Protein AF-A0A3A5KXI7-F1 (afdb_monomer_lite)

Structure (mmCIF, N/CA/C/O backbone):
data_AF-A0A3A5KXI7-F1
#
_entry.id   AF-A0A3A5KXI7-F1
#
loop_
_atom_site.group_PDB
_atom_site.id
_atom_site.type_symbol
_atom_site.label_atom_id
_atom_site.label_alt_id
_atom_site.label_comp_id
_atom_site.label_asym_id
_atom_site.label_entity_id
_atom_site.label_seq_id
_atom_site.pdbx_PDB_ins_code
_atom_site.Cartn_x
_atom_site.Cartn_y
_atom_site.Cartn_z
_atom_site.occupancy
_atom_site.B_iso_or_equiv
_atom_site.auth_seq_id
_atom_site.auth_comp_id
_atom_site.auth_asym_id
_atom_site.auth_atom_id
_atom_site.pdbx_PDB_model_num
ATOM 1 N N . MET A 1 1 ? -24.994 6.229 17.709 1.00 71.69 1 MET A N 1
ATOM 2 C CA . MET A 1 1 ? -23.618 6.216 17.166 1.00 71.69 1 MET A CA 1
ATOM 3 C C . MET A 1 1 ? -23.700 5.652 15.756 1.00 71.69 1 MET A C 1
ATOM 5 O O . MET A 1 1 ? -24.399 4.658 15.591 1.00 71.69 1 MET A O 1
ATOM 9 N N . SER A 1 2 ? -23.120 6.313 14.750 1.00 87.88 2 SER A N 1
ATOM 10 C CA . SER A 1 2 ? -23.167 5.804 13.368 1.00 87.88 2 SER A CA 1
ATOM 11 C C . SER A 1 2 ? -22.316 4.539 13.237 1.00 87.88 2 SER A C 1
ATOM 13 O O . SER A 1 2 ? -21.349 4.369 13.982 1.00 87.88 2 SER A O 1
ATOM 15 N N . ARG A 1 3 ? -22.682 3.644 12.315 1.00 93.12 3 ARG A N 1
ATOM 16 C CA . ARG A 1 3 ? -21.901 2.436 12.030 1.00 93.12 3 ARG A CA 1
ATOM 17 C C . ARG A 1 3 ? -20.549 2.847 11.416 1.00 93.12 3 ARG A C 1
ATOM 19 O O . ARG A 1 3 ? -20.573 3.617 10.458 1.00 93.12 3 ARG A O 1
ATOM 26 N N . PRO A 1 4 ? -19.410 2.322 11.903 1.00 94.56 4 PRO A N 1
ATOM 27 C CA . PRO A 1 4 ? -18.108 2.547 11.277 1.00 94.56 4 PRO A CA 1
ATOM 28 C C . PRO A 1 4 ? -18.081 2.100 9.811 1.00 94.56 4 PRO A C 1
ATOM 30 O O . PRO A 1 4 ? -18.693 1.083 9.452 1.00 94.56 4 PRO A O 1
ATOM 33 N N . ASP A 1 5 ? -17.346 2.838 8.986 1.00 93.75 5 ASP A N 1
ATOM 34 C CA . ASP A 1 5 ? -17.095 2.531 7.582 1.00 93.75 5 ASP A CA 1
ATOM 35 C C . ASP A 1 5 ? -15.641 2.077 7.404 1.00 93.75 5 ASP A C 1
ATOM 37 O O . ASP A 1 5 ? -14.698 2.740 7.827 1.00 93.75 5 ASP A O 1
ATOM 41 N N . LYS A 1 6 ? -15.453 0.925 6.757 1.00 90.25 6 LYS A N 1
ATOM 42 C CA . LYS A 1 6 ? -14.125 0.369 6.478 1.00 90.25 6 LYS A CA 1
ATOM 43 C C . LYS A 1 6 ? -13.335 1.180 5.447 1.00 90.25 6 LYS A C 1
ATOM 45 O O . LYS A 1 6 ? -12.129 0.985 5.357 1.00 90.25 6 LYS A O 1
ATOM 50 N N . HIS A 1 7 ? -14.005 2.024 4.663 1.00 91.62 7 HIS A N 1
ATOM 51 C CA . HIS A 1 7 ? -13.375 2.903 3.679 1.00 91.62 7 HIS A CA 1
ATOM 52 C C . HIS A 1 7 ? -12.990 4.269 4.269 1.00 91.62 7 HIS A C 1
ATOM 54 O O . HIS A 1 7 ? -12.163 4.959 3.689 1.00 91.62 7 HIS A O 1
ATOM 60 N N . GLU A 1 8 ? -13.501 4.613 5.458 1.00 94.44 8 GLU A N 1
ATOM 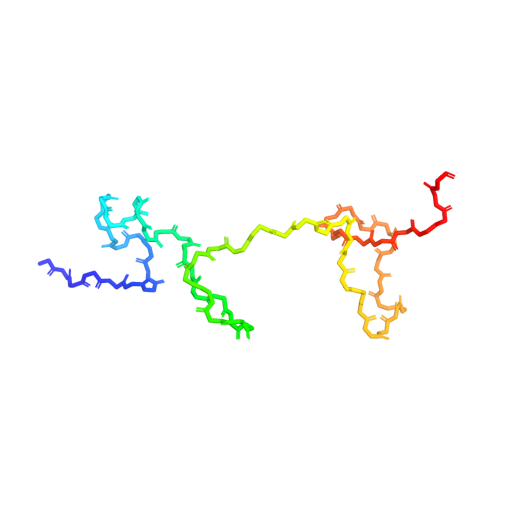61 C CA . GLU A 1 8 ? -13.202 5.864 6.162 1.00 94.44 8 GLU A CA 1
ATOM 62 C C . GLU A 1 8 ? -12.474 5.565 7.480 1.00 94.44 8 GLU A C 1
ATOM 64 O O . GLU A 1 8 ? -13.094 5.356 8.528 1.00 94.44 8 GLU A O 1
ATOM 69 N N . LEU A 1 9 ? -11.135 5.543 7.439 1.00 93.94 9 LEU A N 1
ATOM 70 C CA . LEU A 1 9 ? -10.285 5.112 8.564 1.00 93.94 9 LEU A CA 1
ATOM 71 C C . LEU A 1 9 ? -10.560 5.867 9.873 1.00 93.94 9 LEU A C 1
ATOM 73 O O . LEU A 1 9 ? -10.468 5.281 10.951 1.00 93.94 9 LEU A O 1
ATOM 77 N N . SER A 1 10 ? -10.936 7.146 9.784 1.00 94.81 10 SER A N 1
ATOM 78 C CA . SER A 1 10 ? -11.264 8.005 10.931 1.00 94.81 10 SER A CA 1
ATOM 79 C C . SER A 1 10 ? -12.494 7.540 11.718 1.00 94.81 10 SER A C 1
ATOM 81 O O . SER A 1 10 ? -12.693 7.962 12.856 1.00 94.81 10 SER A O 1
ATOM 83 N N . THR A 1 11 ? -13.312 6.658 11.139 1.00 95.88 11 THR A N 1
ATOM 84 C CA . THR A 1 11 ? -14.520 6.116 11.775 1.00 95.88 11 THR A CA 1
ATOM 85 C C . THR A 1 11 ? -14.268 4.818 12.551 1.00 95.88 11 THR A C 1
ATOM 87 O O . THR A 1 11 ? -15.155 4.351 13.270 1.00 95.88 11 THR A O 1
ATOM 90 N N . LEU A 1 12 ? -13.076 4.222 12.426 1.00 95.44 12 LEU A N 1
ATOM 91 C CA . LEU A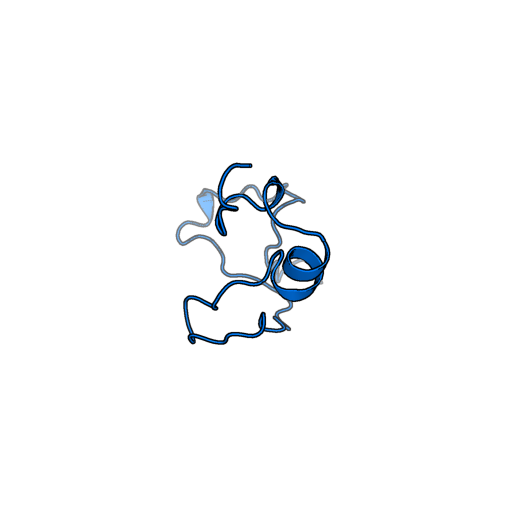 1 12 ? -12.721 2.954 13.061 1.00 95.44 12 LEU A CA 1
ATOM 92 C C . LEU A 1 12 ? -12.249 3.149 14.509 1.00 95.44 12 LEU A C 1
ATOM 94 O O . LEU A 1 12 ? -11.583 4.123 14.851 1.00 95.44 12 LEU A O 1
ATOM 98 N N . ALA A 1 13 ? -12.547 2.174 15.370 1.00 96.75 13 ALA A N 1
ATOM 99 C CA . ALA A 1 13 ? -11.982 2.122 16.716 1.00 96.75 13 ALA A CA 1
ATOM 100 C C . ALA A 1 13 ? -10.486 1.764 16.675 1.00 96.75 13 ALA A C 1
ATOM 102 O O . ALA A 1 13 ? -10.038 1.061 15.767 1.00 96.75 13 ALA A O 1
ATOM 103 N N . PHE A 1 14 ? -9.738 2.172 17.708 1.00 96.88 14 PHE A N 1
ATOM 104 C CA . PHE A 1 14 ? -8.285 1.978 17.800 1.00 96.88 14 PHE A CA 1
ATOM 105 C C . PHE A 1 14 ? -7.844 0.542 17.485 1.00 96.88 14 PHE A C 1
ATOM 107 O O . PHE A 1 14 ? -7.034 0.340 16.590 1.00 96.88 14 PHE A O 1
ATOM 114 N N . ASN A 1 15 ? -8.445 -0.460 18.136 1.00 97.88 15 ASN A N 1
ATOM 115 C CA . ASN A 1 15 ? -8.063 -1.864 17.945 1.00 97.88 15 ASN A CA 1
ATOM 116 C C . ASN A 1 15 ? -8.227 -2.334 16.491 1.00 97.88 15 ASN A C 1
ATOM 118 O O . ASN A 1 15 ? -7.387 -3.067 15.978 1.00 97.88 15 ASN A O 1
ATOM 122 N N . THR A 1 16 ? -9.295 -1.904 15.813 1.00 96.12 16 THR A N 1
ATOM 123 C CA . THR A 1 16 ? -9.524 -2.236 14.402 1.00 96.12 16 THR A CA 1
ATOM 124 C C . THR A 1 16 ? -8.492 -1.546 13.517 1.00 96.12 16 THR A C 1
ATOM 126 O O . THR A 1 16 ? -7.930 -2.177 12.623 1.00 96.12 16 THR A O 1
ATOM 129 N N . LEU A 1 17 ? -8.209 -0.268 13.786 1.00 96.19 17 LEU A N 1
ATOM 130 C CA . LEU A 1 17 ? -7.230 0.512 13.035 1.00 96.19 17 LEU A CA 1
ATOM 131 C C . LEU A 1 17 ? -5.814 -0.065 13.178 1.00 96.19 17 LEU A C 1
ATOM 133 O O . LEU A 1 17 ? -5.108 -0.165 12.183 1.00 96.19 17 LEU A O 1
ATOM 137 N N . SER A 1 18 ? -5.420 -0.519 14.370 1.00 96.19 18 SER A N 1
ATOM 138 C CA . SER A 1 18 ? -4.096 -1.112 14.609 1.00 96.19 18 SER A CA 1
ATOM 139 C C . SER A 1 18 ? -3.842 -2.402 13.824 1.00 96.19 18 SER A C 1
ATOM 141 O O . SER A 1 18 ? -2.689 -2.734 13.569 1.00 96.19 18 SER A O 1
ATOM 143 N N . VAL A 1 19 ? -4.895 -3.142 13.459 1.00 94.44 19 VAL A N 1
ATOM 144 C CA . VAL A 1 19 ? -4.776 -4.421 12.737 1.00 94.44 19 VAL A CA 1
ATOM 145 C C . VAL A 1 19 ? -5.021 -4.256 11.237 1.00 94.44 19 VAL A C 1
ATOM 147 O O . VAL A 1 19 ? -4.390 -4.935 10.427 1.00 94.44 19 VAL A O 1
ATOM 150 N N . HIS A 1 20 ? -5.943 -3.376 10.848 1.00 93.38 20 HIS A N 1
ATOM 151 C CA . HIS A 1 20 ? -6.430 -3.286 9.469 1.00 93.38 20 HIS A CA 1
ATOM 152 C C . HIS A 1 20 ? -6.115 -1.956 8.778 1.00 93.38 20 HIS A C 1
ATOM 154 O O . HIS A 1 20 ? -6.200 -1.888 7.556 1.00 93.38 20 HIS A O 1
ATOM 160 N N . GLY A 1 21 ? -5.756 -0.908 9.521 1.00 93.06 21 GLY A N 1
ATOM 161 C CA . GLY A 1 21 ? -5.437 0.400 8.955 1.00 93.06 21 GLY A CA 1
ATOM 162 C C . GLY A 1 21 ? -4.264 0.318 7.981 1.00 93.06 21 GLY A C 1
ATOM 163 O O . GLY A 1 21 ? -3.203 -0.187 8.333 1.00 93.06 21 GLY A O 1
ATOM 164 N N . GLY A 1 22 ? -4.469 0.791 6.751 1.00 90.06 22 GLY A N 1
ATOM 165 C CA . GLY A 1 22 ? -3.453 0.762 5.693 1.00 90.06 22 GLY A CA 1
ATOM 166 C C . GLY A 1 22 ? -3.193 -0.615 5.068 1.00 90.06 22 GLY A C 1
ATOM 167 O O . GLY A 1 22 ? -2.437 -0.695 4.104 1.00 90.06 22 GLY A O 1
ATOM 168 N N . ASN A 1 23 ? -3.821 -1.686 5.567 1.00 91.56 23 ASN A N 1
ATOM 169 C CA . ASN A 1 23 ? -3.757 -3.005 4.943 1.00 91.56 23 ASN A CA 1
ATOM 170 C C . ASN A 1 23 ? -4.853 -3.125 3.880 1.00 91.56 23 ASN A C 1
ATOM 172 O O . ASN A 1 23 ? -6.042 -3.012 4.180 1.00 91.56 23 ASN A O 1
ATOM 176 N N . GLU A 1 24 ? -4.454 -3.435 2.652 1.00 91.88 24 GLU A N 1
ATOM 177 C CA . GLU A 1 24 ? -5.362 -3.760 1.557 1.00 91.88 24 GLU A CA 1
ATOM 178 C C . GLU A 1 24 ? -4.955 -5.082 0.910 1.00 91.88 24 GLU A C 1
ATOM 180 O O . GLU A 1 24 ? -3.808 -5.517 1.002 1.00 91.88 24 GLU A O 1
ATOM 185 N N . ILE A 1 25 ? -5.916 -5.731 0.251 1.00 94.00 25 ILE A N 1
ATOM 186 C CA . ILE A 1 25 ? -5.627 -6.912 -0.560 1.00 94.00 25 ILE A CA 1
ATOM 187 C C . ILE A 1 25 ? -4.810 -6.451 -1.766 1.00 94.00 25 ILE A C 1
ATOM 189 O O . ILE A 1 25 ? -5.255 -5.573 -2.512 1.00 94.00 25 ILE A O 1
ATOM 193 N N . ASP A 1 26 ? -3.645 -7.061 -1.979 1.00 95.38 26 ASP A N 1
ATOM 194 C CA . ASP A 1 26 ? -2.861 -6.812 -3.185 1.00 95.38 26 ASP A CA 1
ATOM 195 C C . ASP A 1 26 ? -3.693 -7.162 -4.427 1.00 95.38 26 ASP A C 1
ATOM 197 O O . ASP A 1 26 ? -4.153 -8.295 -4.592 1.00 95.38 26 ASP A O 1
ATOM 201 N N . LYS A 1 27 ? -3.882 -6.187 -5.319 1.00 94.44 27 LYS A N 1
ATOM 202 C CA . LYS A 1 27 ? -4.778 -6.315 -6.481 1.00 94.44 27 LYS A CA 1
ATOM 203 C C . LYS A 1 27 ? -4.235 -7.261 -7.552 1.00 94.44 27 LYS A C 1
ATOM 205 O O . LYS A 1 27 ? -5.000 -7.692 -8.410 1.00 94.44 27 LYS A O 1
ATOM 210 N N . THR A 1 28 ? -2.941 -7.576 -7.507 1.00 94.50 28 THR A N 1
ATOM 211 C CA . THR A 1 28 ? -2.281 -8.425 -8.505 1.00 94.50 28 THR A CA 1
ATOM 212 C C . THR A 1 28 ? -2.347 -9.901 -8.121 1.00 94.50 28 THR A C 1
ATOM 214 O O . THR A 1 28 ? -2.717 -10.740 -8.937 1.00 94.50 28 THR A O 1
ATOM 217 N N . SER A 1 29 ? -1.991 -10.227 -6.878 1.00 95.88 29 SER A N 1
ATOM 218 C CA . SER A 1 29 ? -1.852 -11.604 -6.385 1.00 95.88 29 SER A CA 1
ATOM 219 C C . SER A 1 29 ? -2.963 -12.049 -5.434 1.00 95.88 29 SER A C 1
ATOM 221 O O . SER A 1 29 ? -3.094 -13.241 -5.166 1.00 95.88 29 SER A O 1
ATOM 223 N N . GLY A 1 30 ? -3.752 -11.117 -4.892 1.00 96.25 30 GLY A N 1
ATOM 224 C CA . GLY A 1 30 ? -4.725 -11.405 -3.838 1.00 96.25 30 GLY A CA 1
ATOM 225 C C . GLY A 1 30 ? -4.099 -11.616 -2.455 1.00 96.25 30 GLY A C 1
ATOM 226 O O . GLY A 1 30 ? -4.783 -12.083 -1.542 1.00 96.25 30 GLY A O 1
ATOM 227 N N . ALA A 1 31 ? -2.813 -11.299 -2.272 1.00 96.38 31 ALA A N 1
ATOM 228 C CA . ALA A 1 31 ? -2.160 -11.399 -0.972 1.00 96.38 31 ALA A CA 1
ATOM 229 C C . ALA A 1 31 ? -2.850 -10.497 0.067 1.00 96.38 31 ALA A C 1
ATOM 231 O O . ALA A 1 31 ? -3.086 -9.315 -0.167 1.00 96.38 31 ALA A O 1
ATOM 232 N N . ILE A 1 32 ? -3.159 -11.069 1.235 1.00 92.62 32 ILE A N 1
ATOM 233 C CA . ILE A 1 32 ? -3.800 -10.352 2.354 1.00 92.62 32 ILE A CA 1
ATOM 234 C C . ILE A 1 32 ? -2.780 -9.518 3.136 1.00 92.62 32 ILE A C 1
ATOM 236 O O . ILE A 1 32 ? -3.112 -8.479 3.698 1.00 92.62 32 ILE A O 1
ATOM 240 N N . ARG A 1 33 ? -1.536 -9.998 3.214 1.00 92.12 33 ARG A N 1
ATOM 241 C CA . ARG A 1 33 ? -0.434 -9.248 3.817 1.00 92.12 33 ARG A CA 1
ATOM 242 C C . ARG A 1 33 ? 0.182 -8.360 2.752 1.00 92.12 33 ARG A C 1
ATOM 244 O O . ARG A 1 33 ? 0.493 -8.863 1.674 1.00 92.12 33 ARG A O 1
ATOM 251 N N . THR A 1 34 ? 0.418 -7.098 3.096 1.00 93.19 34 THR A N 1
ATOM 252 C CA . THR A 1 34 ? 1.151 -6.157 2.249 1.00 93.19 34 THR A CA 1
ATOM 253 C C . THR A 1 34 ? 2.487 -6.777 1.826 1.00 93.19 34 THR A C 1
ATOM 255 O O . THR A 1 34 ? 3.290 -7.133 2.699 1.00 93.19 34 THR A O 1
ATOM 258 N N . PRO A 1 35 ? 2.728 -6.964 0.516 1.00 93.62 35 PRO A N 1
ATOM 259 C CA . PRO A 1 35 ? 3.977 -7.533 0.033 1.00 93.62 35 PRO A CA 1
ATOM 260 C C . PRO A 1 35 ? 5.178 -6.652 0.386 1.00 93.62 35 PRO A C 1
ATOM 262 O O . PRO A 1 35 ? 5.096 -5.426 0.361 1.00 93.62 35 PRO A O 1
ATOM 265 N N . ILE A 1 36 ? 6.321 -7.282 0.655 1.00 93.62 36 ILE A N 1
ATOM 266 C CA . ILE A 1 36 ? 7.594 -6.568 0.777 1.00 93.62 36 ILE A CA 1
ATOM 267 C C . ILE A 1 36 ? 8.179 -6.420 -0.629 1.00 93.62 36 ILE A C 1
ATOM 269 O O . ILE A 1 36 ? 8.638 -7.397 -1.224 1.00 93.62 36 ILE A O 1
ATOM 273 N N . VAL A 1 37 ? 8.154 -5.200 -1.166 1.00 91.50 37 VAL A N 1
ATOM 274 C CA . VAL A 1 37 ? 8.713 -4.888 -2.487 1.00 91.50 37 VAL A CA 1
ATOM 275 C C . VAL A 1 37 ? 10.209 -4.613 -2.345 1.00 91.50 37 VAL A C 1
ATOM 277 O O . VAL A 1 37 ? 10.622 -3.524 -1.966 1.00 91.50 37 VAL A O 1
ATOM 280 N N . MET A 1 38 ? 11.031 -5.612 -2.668 1.00 93.50 38 MET A N 1
ATOM 281 C CA . MET A 1 38 ? 12.502 -5.518 -2.653 1.00 93.50 38 MET A CA 1
ATOM 282 C C . MET A 1 38 ? 13.072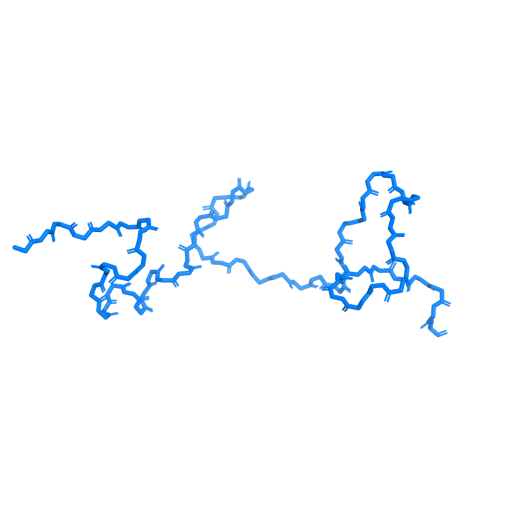 -5.018 -3.991 1.00 93.50 38 MET A C 1
ATOM 284 O O . MET A 1 38 ? 14.147 -5.438 -4.418 1.00 93.50 38 MET A O 1
ATOM 288 N N . ALA A 1 39 ? 12.329 -4.167 -4.697 1.00 86.38 39 ALA A N 1
ATOM 289 C CA . ALA A 1 39 ? 12.794 -3.581 -5.944 1.00 86.38 39 ALA A CA 1
ATOM 290 C C . ALA A 1 39 ? 13.705 -2.386 -5.641 1.00 86.38 39 ALA A C 1
ATOM 292 O O . ALA A 1 39 ? 13.399 -1.558 -4.789 1.00 86.38 39 ALA A O 1
ATOM 293 N N . ASN A 1 40 ? 14.812 -2.272 -6.369 1.00 80.94 40 ASN A N 1
ATOM 294 C CA . ASN A 1 40 ? 15.665 -1.082 -6.329 1.00 80.94 40 ASN A CA 1
ATOM 295 C C . ASN A 1 40 ? 15.178 0.014 -7.295 1.00 80.94 40 ASN A C 1
ATOM 297 O O . ASN A 1 40 ? 15.842 1.034 -7.452 1.00 80.94 40 ASN A O 1
ATOM 301 N N . SER A 1 41 ? 14.081 -0.234 -8.018 1.00 75.62 41 SER A N 1
ATOM 302 C CA . SER A 1 41 ? 13.639 0.536 -9.181 1.00 75.62 41 SER A CA 1
ATOM 303 C C . SER A 1 41 ? 12.196 0.201 -9.559 1.00 75.62 41 SER A C 1
ATOM 305 O O . SER A 1 41 ? 11.770 -0.942 -9.389 1.00 75.62 41 SER A O 1
ATOM 307 N N . TYR A 1 42 ? 11.468 1.173 -10.114 1.00 81.25 42 TYR A N 1
ATOM 308 C CA . TYR A 1 42 ? 10.065 1.037 -10.524 1.00 81.25 42 TYR A CA 1
ATOM 309 C C . TYR A 1 42 ? 9.880 1.244 -12.033 1.00 81.25 42 TYR A C 1
ATOM 311 O O . TYR A 1 42 ? 10.770 1.745 -12.723 1.00 81.25 42 TYR A O 1
ATOM 319 N N . LEU A 1 43 ? 8.729 0.797 -12.551 1.00 79.56 43 LEU A N 1
ATOM 320 C CA . LEU A 1 43 ? 8.392 0.867 -13.973 1.00 79.56 43 LEU A CA 1
ATOM 321 C C . LEU A 1 43 ? 8.345 2.326 -14.450 1.00 79.56 43 LEU A C 1
ATOM 323 O O . LEU A 1 43 ? 7.678 3.162 -13.847 1.00 79.56 43 LEU A O 1
ATOM 327 N N . LEU A 1 44 ? 9.026 2.597 -15.560 1.00 76.81 44 LEU A N 1
ATOM 328 C CA . LEU A 1 44 ? 8.993 3.889 -16.241 1.00 76.81 44 LEU A CA 1
ATOM 329 C C . LEU A 1 44 ? 7.689 4.055 -17.042 1.00 76.81 44 LEU A C 1
ATOM 331 O O . LEU A 1 44 ? 7.106 3.053 -17.470 1.00 76.81 44 LEU A O 1
ATOM 335 N N . PRO A 1 45 ? 7.231 5.296 -17.288 1.00 79.06 45 PRO A N 1
ATOM 336 C CA . PRO A 1 45 ? 6.104 5.535 -18.182 1.00 79.06 45 PRO A CA 1
ATOM 337 C C . PRO A 1 45 ? 6.378 4.974 -19.581 1.00 79.06 45 PRO A C 1
ATOM 339 O O . PRO A 1 45 ? 7.521 4.879 -20.027 1.00 79.06 45 PRO A O 1
ATOM 342 N N . HIS A 1 46 ? 5.304 4.624 -20.289 1.00 81.81 46 HIS A N 1
ATOM 343 C CA . HIS A 1 46 ? 5.397 4.124 -21.662 1.00 81.81 46 HIS A CA 1
ATOM 344 C C . HIS A 1 46 ? 6.061 5.144 -22.603 1.00 81.81 46 HIS A C 1
ATOM 346 O O . HIS A 1 46 ? 6.787 4.761 -23.518 1.00 81.81 46 HIS A O 1
ATOM 352 N N . ASP A 1 47 ? 5.808 6.436 -22.381 1.00 85.12 47 ASP A N 1
ATOM 353 C CA . ASP A 1 47 ? 6.461 7.534 -23.087 1.00 85.12 47 ASP A CA 1
ATOM 354 C C . ASP A 1 47 ? 7.477 8.227 -22.155 1.00 85.12 47 ASP A C 1
ATOM 356 O O . ASP A 1 47 ? 7.076 8.890 -21.200 1.00 85.12 47 ASP A O 1
ATOM 360 N N . PRO A 1 48 ? 8.791 8.092 -22.396 1.00 74.31 48 PRO A N 1
ATOM 361 C CA . PRO A 1 48 ? 9.818 8.705 -21.557 1.00 74.31 48 PRO A CA 1
ATOM 362 C C . PRO A 1 48 ? 9.963 10.219 -21.777 1.00 74.31 48 PRO A C 1
ATOM 364 O O . PRO A 1 48 ? 10.618 10.883 -20.977 1.00 74.31 48 PRO A O 1
ATOM 367 N N . SER A 1 49 ? 9.374 10.791 -22.836 1.00 81.31 49 SER A N 1
ATOM 368 C CA . SER A 1 49 ? 9.420 12.241 -23.083 1.00 81.31 49 SER A CA 1
ATOM 369 C C . SER A 1 49 ? 8.568 13.040 -22.095 1.00 81.31 49 SER A C 1
ATOM 371 O O . SER A 1 49 ? 8.783 14.237 -21.922 1.00 81.31 49 SER A O 1
ATOM 373 N N . THR A 1 50 ? 7.642 12.369 -21.406 1.00 81.94 50 THR A N 1
ATOM 374 C CA . THR A 1 50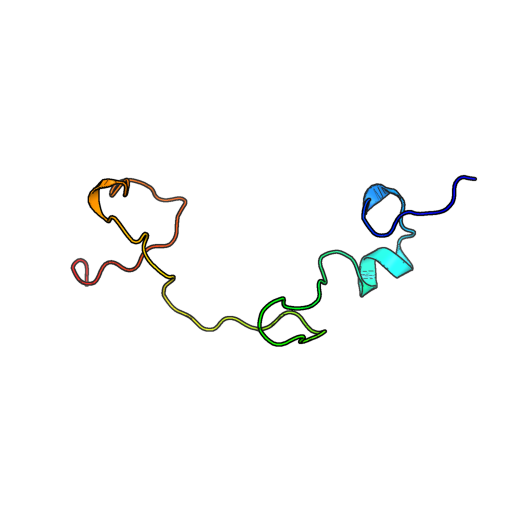 ? 6.819 12.965 -20.350 1.00 81.94 50 THR A CA 1
ATOM 375 C C . THR A 1 50 ? 7.493 12.921 -18.980 1.00 81.94 50 THR A C 1
ATOM 377 O O . THR A 1 50 ? 6.884 13.350 -18.003 1.00 81.94 50 THR A O 1
ATOM 380 N N . MET A 1 51 ? 8.702 12.359 -18.870 1.00 77.50 51 MET A N 1
ATOM 381 C CA . MET A 1 51 ? 9.431 12.340 -17.605 1.00 77.50 51 MET A CA 1
ATOM 382 C C . MET A 1 51 ? 10.058 13.699 -17.321 1.00 77.50 51 MET A C 1
ATOM 384 O O . MET A 1 51 ? 10.801 14.241 -18.142 1.00 77.50 51 MET A O 1
ATOM 388 N N . ASP A 1 52 ? 9.819 14.200 -16.114 1.00 78.12 52 ASP A N 1
ATOM 389 C CA . ASP A 1 52 ? 10.644 15.247 -15.537 1.00 78.12 52 ASP A CA 1
ATOM 390 C C . ASP A 1 52 ? 11.916 14.609 -14.964 1.00 78.12 52 ASP A C 1
ATOM 392 O O . ASP A 1 52 ? 11.907 13.962 -13.921 1.00 78.12 52 ASP A O 1
ATOM 396 N N . TRP A 1 53 ? 13.028 14.765 -15.679 1.00 72.25 53 TRP A N 1
ATOM 397 C CA . TRP A 1 53 ? 14.331 14.219 -15.283 1.00 72.25 53 TRP A CA 1
ATOM 398 C C . TRP A 1 53 ? 14.968 14.949 -14.097 1.00 72.25 53 TRP A C 1
ATOM 400 O O . TRP A 1 53 ? 16.006 14.513 -13.603 1.00 72.25 53 TRP A O 1
ATOM 410 N N . SER A 1 54 ? 14.383 16.073 -13.680 1.00 77.88 54 SER A N 1
ATOM 411 C CA . SER A 1 54 ? 14.798 16.828 -12.497 1.00 77.88 54 SER A CA 1
ATOM 412 C C . SER A 1 54 ? 13.912 16.541 -11.280 1.00 77.88 54 SER A C 1
ATOM 414 O O . SER A 1 54 ? 14.194 17.072 -10.207 1.00 77.88 54 SER A O 1
ATOM 416 N N . ASP A 1 55 ? 12.875 15.708 -11.425 1.00 74.81 55 ASP A N 1
ATOM 417 C CA . ASP A 1 55 ? 11.997 15.307 -10.327 1.00 74.81 55 ASP A CA 1
ATOM 418 C C . ASP A 1 55 ? 12.738 14.406 -9.328 1.00 74.81 55 ASP A C 1
ATOM 420 O O . ASP A 1 55 ? 13.352 13.398 -9.690 1.00 74.81 55 ASP A O 1
ATOM 424 N N . THR A 1 56 ? 12.673 14.776 -8.051 1.00 70.62 56 THR A N 1
ATOM 425 C CA . THR A 1 56 ? 13.255 14.024 -6.932 1.00 70.62 56 THR A CA 1
ATOM 426 C C . THR A 1 56 ? 12.222 13.210 -6.159 1.00 70.62 56 THR A C 1
ATOM 428 O O . THR A 1 56 ? 12.602 12.392 -5.322 1.00 70.62 56 THR A O 1
ATOM 431 N N . GLU A 1 57 ? 10.930 13.426 -6.414 1.00 72.88 57 GLU A N 1
ATOM 432 C CA . GLU A 1 57 ? 9.828 12.813 -5.669 1.00 72.88 57 GLU A CA 1
ATOM 433 C C . GLU A 1 57 ? 9.411 11.460 -6.261 1.00 72.88 57 GLU A C 1
ATOM 435 O O . GLU A 1 57 ? 8.923 10.592 -5.534 1.00 72.88 57 GLU A O 1
ATOM 440 N N . THR A 1 58 ? 9.639 11.244 -7.564 1.00 70.75 58 THR A N 1
ATOM 441 C CA . THR A 1 58 ? 9.321 9.982 -8.245 1.00 70.75 58 THR A CA 1
ATOM 442 C C . THR A 1 58 ? 10.556 9.082 -8.372 1.00 70.75 58 THR A C 1
ATOM 444 O O . THR A 1 58 ? 11.472 9.387 -9.142 1.00 70.75 58 THR A O 1
ATOM 447 N N . PRO A 1 59 ? 10.595 7.913 -7.702 1.00 63.53 59 PRO A N 1
ATOM 448 C CA . PRO A 1 59 ? 11.708 6.980 -7.829 1.00 63.53 59 PRO A CA 1
ATOM 449 C C . PRO A 1 59 ? 11.766 6.393 -9.246 1.00 63.53 59 PRO A C 1
ATOM 451 O O . PRO A 1 59 ? 10.938 5.563 -9.626 1.00 63.53 59 PRO A O 1
ATOM 454 N N . SER A 1 60 ? 12.766 6.794 -10.027 1.00 65.31 60 SER A N 1
ATOM 455 C CA . SER A 1 60 ? 13.029 6.265 -11.366 1.00 65.31 60 SER A CA 1
ATOM 456 C C . SER A 1 60 ? 14.418 5.629 -11.430 1.00 65.31 60 SER A C 1
ATOM 458 O O . SER A 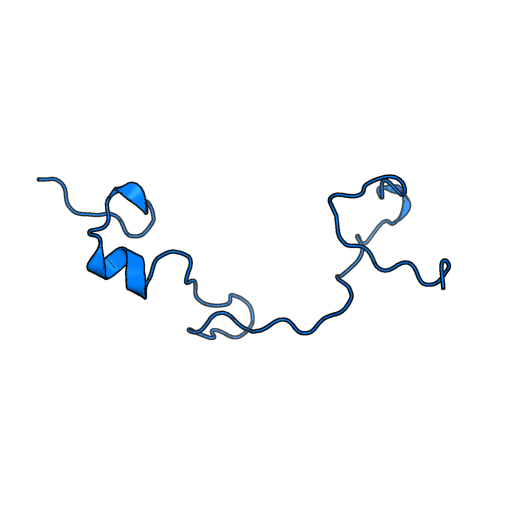1 60 ? 15.340 6.023 -10.718 1.00 65.31 60 SER A O 1
ATOM 460 N N . TYR A 1 61 ? 14.574 4.593 -12.256 1.00 61.97 61 TYR A N 1
ATOM 461 C CA . TYR A 1 61 ? 15.878 3.965 -12.449 1.00 61.97 61 TYR A CA 1
ATOM 462 C C . TYR A 1 61 ? 16.700 4.721 -13.487 1.00 61.97 61 TYR A C 1
ATOM 464 O O . TYR A 1 61 ? 16.371 4.699 -14.675 1.00 61.97 61 TYR A O 1
ATOM 472 N N . THR A 1 62 ? 17.815 5.314 -13.069 1.00 59.00 62 THR A N 1
ATOM 473 C CA . THR A 1 62 ? 18.812 5.892 -13.973 1.00 59.00 62 THR A CA 1
ATOM 474 C C . THR A 1 62 ? 20.036 4.972 -14.040 1.00 59.00 62 THR A C 1
ATOM 476 O O . THR A 1 62 ? 20.777 4.799 -13.078 1.00 59.00 62 THR A O 1
ATOM 479 N N . ARG A 1 63 ? 20.281 4.344 -15.202 1.00 55.44 63 ARG A N 1
ATOM 480 C CA . ARG A 1 63 ? 21.498 3.526 -15.425 1.00 55.44 63 ARG A CA 1
ATOM 481 C C . ARG A 1 63 ? 22.777 4.355 -15.609 1.00 55.44 63 ARG A C 1
ATOM 483 O O . ARG A 1 63 ? 23.857 3.778 -15.618 1.00 55.44 63 ARG A O 1
ATOM 490 N N . ASN A 1 64 ? 22.665 5.673 -15.785 1.00 51.03 64 ASN A N 1
ATOM 491 C CA . ASN A 1 64 ? 23.757 6.517 -16.287 1.00 51.03 64 ASN A CA 1
ATOM 492 C C . ASN A 1 64 ? 24.462 7.369 -15.213 1.00 51.03 64 ASN A C 1
ATOM 494 O O . ASN A 1 64 ? 25.287 8.202 -15.572 1.00 51.03 64 ASN A O 1
ATOM 498 N N . SER A 1 65 ? 24.159 7.188 -13.924 1.00 52.53 65 SER A N 1
ATOM 499 C CA . SER A 1 65 ? 24.834 7.905 -12.827 1.00 52.53 65 SER A CA 1
ATOM 500 C C . SER A 1 65 ? 25.351 6.953 -11.741 1.00 52.53 65 SER A C 1
ATOM 502 O O . SER A 1 65 ? 25.038 7.123 -10.562 1.00 52.53 65 SER A O 1
ATOM 504 N N . GLY A 1 66 ? 26.093 5.926 -12.164 1.00 44.03 66 GLY A N 1
ATOM 505 C CA . GLY A 1 66 ? 26.966 5.125 -11.301 1.00 44.03 66 GLY A CA 1
ATOM 506 C C . GLY A 1 66 ? 28.394 5.646 -11.346 1.00 44.03 66 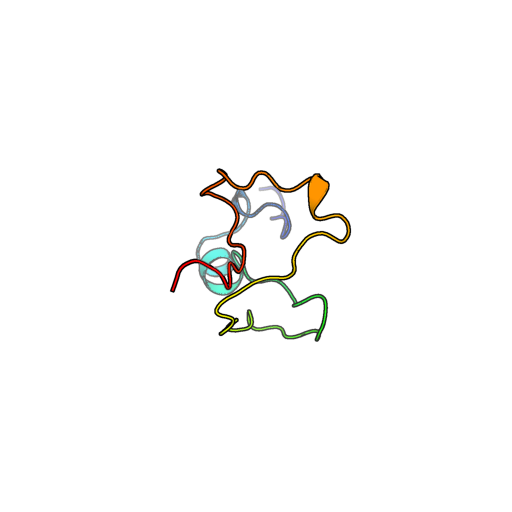GLY A C 1
ATOM 507 O O . GLY A 1 66 ? 28.820 6.040 -12.454 1.00 44.03 66 GLY A O 1
#

Foldseek 3Di:
DDDADPVDLVRDDPVCCVVPPPFDQDPPPRDRGDDDDPDPADDDDPDNVPDDPPDPPDGHDDPPPD

Secondary structure (DSSP, 8-state):
-PPP-TT-GGGS-HHHHHHHTT----TTT--SSPP----SS-PPPS-GGG--TT-SSS----TT--

Radius of gyration: 18.44 Å; chains: 1; bounding box: 51×28×41 Å

Organism: NCBI:txid1300307

pLDDT: mean 84.25, std 13.19, range [44.03, 97.88]

Sequence (66 aa):
MSRPDKHELSTLAFNTLSVHGGNEIDKTSGAIRTPIVMANSYLLPHDPSTMDWSDTETPSYTRNSG